Protein AF-A0A944RW98-F1 (afdb_monomer)

Mean predicted aligned error: 13.85 Å

Sequence (161 aa):
MFCLDYVPITAWSLSDSVSRLMIVLVQIDFSTVVALRSNTGTQLSEEPPMNVTVEIDPGICGFQATACVSTEDQQTVEINVASECELVRTLVDLWHKNAPIDGYQELGPEESVILKEARTLLQNKGCCEACVVPVGVSKAVQVATGLALPKHVVLKMTTSG

Solvent-accessible surface area (backbone atoms only — not comparable to full-atom values): 10365 Å² total; per-residue (Å²): 143,79,86,80,89,82,82,81,93,76,87,84,79,92,78,91,88,76,94,79,83,85,85,79,88,73,88,76,55,72,68,57,60,55,59,60,62,76,71,59,82,72,72,78,74,77,59,77,66,35,75,29,77,46,82,41,81,59,55,94,82,66,51,45,34,41,33,42,22,33,18,64,75,44,38,50,46,50,79,47,71,52,51,81,38,65,68,59,50,52,47,50,56,52,52,59,71,58,50,80,38,52,38,64,52,55,73,44,97,57,84,23,68,63,55,49,53,44,47,59,51,26,65,75,69,64,83,51,70,80,55,51,57,53,55,52,51,54,51,31,37,28,35,32,37,68,77,37,80,92,70,93,83,84,90,83,88,84,81,95,126

pLDDT: mean 79.02, std 24.57, range [29.36, 98.62]

Radius of gyration: 26.5 Å; Cα contacts (8 Å, |Δi|>4): 183; chains: 1; bounding box: 76×51×66 Å

Structure (mmCIF, N/CA/C/O backbone):
data_AF-A0A944RW98-F1
#
_entry.id   AF-A0A944RW98-F1
#
loop_
_atom_site.group_PDB
_atom_site.id
_atom_site.type_symbol
_atom_site.label_atom_id
_atom_site.label_alt_id
_atom_site.label_comp_id
_atom_site.label_asym_id
_atom_site.label_entity_id
_atom_site.label_seq_id
_atom_site.pdbx_PDB_ins_code
_atom_site.Cartn_x
_atom_site.Cartn_y
_atom_site.Cartn_z
_atom_site.occupancy
_atom_site.B_iso_or_equiv
_atom_site.auth_seq_id
_atom_site.auth_comp_id
_atom_site.auth_asym_id
_atom_site.auth_atom_id
_atom_site.pdbx_PDB_model_num
ATOM 1 N N . MET A 1 1 ? -28.612 41.515 17.345 1.00 42.78 1 MET A N 1
ATOM 2 C CA . MET A 1 1 ? -29.526 41.927 16.263 1.00 42.78 1 MET A CA 1
ATOM 3 C C . MET A 1 1 ? -29.342 40.947 15.118 1.00 42.78 1 MET A C 1
ATOM 5 O O . MET A 1 1 ? -28.485 41.157 14.277 1.00 42.78 1 MET A O 1
ATOM 9 N N . PHE A 1 2 ? -30.059 39.826 15.175 1.00 32.72 2 PHE A N 1
ATOM 10 C CA . PHE A 1 2 ? -30.137 38.831 14.108 1.00 32.72 2 PHE A CA 1
ATOM 11 C C . PHE A 1 2 ? -31.628 38.638 13.839 1.00 32.72 2 PHE A C 1
ATOM 13 O O . PHE A 1 2 ? -32.351 38.167 14.717 1.00 32.72 2 PHE A O 1
ATOM 20 N N . CYS A 1 3 ? -32.084 39.115 12.682 1.00 29.36 3 CYS A N 1
ATOM 21 C CA . CYS A 1 3 ? -33.422 38.846 12.175 1.00 29.36 3 CYS A CA 1
ATOM 22 C C . CYS A 1 3 ? -33.437 37.429 11.605 1.00 29.36 3 CYS A C 1
ATOM 24 O O . CYS A 1 3 ? -32.635 37.094 10.737 1.00 29.36 3 CYS A O 1
ATOM 26 N N . LEU A 1 4 ? -34.343 36.615 12.137 1.00 34.28 4 LEU A N 1
ATOM 27 C CA . LEU A 1 4 ? -34.818 35.386 11.523 1.00 34.28 4 LEU A CA 1
ATOM 28 C C . LEU A 1 4 ? -35.809 35.789 10.432 1.00 34.28 4 LEU A C 1
ATOM 30 O O . LEU A 1 4 ? -36.865 36.337 10.750 1.00 34.28 4 LEU A O 1
ATOM 34 N N . ASP A 1 5 ? -35.478 35.521 9.172 1.00 38.00 5 ASP A N 1
ATOM 35 C CA . ASP A 1 5 ? -36.435 35.675 8.084 1.00 38.00 5 ASP A CA 1
ATOM 36 C C . ASP A 1 5 ? -37.372 34.465 8.046 1.00 38.00 5 ASP A C 1
ATOM 38 O O . ASP A 1 5 ? -37.007 33.326 7.755 1.00 38.00 5 ASP A O 1
ATOM 42 N N . TYR A 1 6 ? -38.605 34.781 8.416 1.00 37.59 6 TYR A N 1
ATOM 43 C CA . TYR A 1 6 ? -39.825 34.001 8.384 1.00 37.59 6 TYR A CA 1
ATOM 44 C C . TYR A 1 6 ? -40.500 34.245 7.030 1.00 37.59 6 TYR A C 1
ATOM 46 O O . TYR A 1 6 ? -40.819 35.391 6.714 1.00 37.59 6 TYR A O 1
ATOM 54 N N . VAL A 1 7 ? -40.754 33.201 6.235 1.00 41.84 7 VAL A N 1
ATOM 55 C CA . VAL A 1 7 ? -41.624 33.295 5.047 1.00 41.84 7 VAL A CA 1
ATOM 56 C C . VAL A 1 7 ? -42.601 32.108 5.032 1.00 41.84 7 VAL A C 1
ATOM 58 O O . VAL A 1 7 ? -42.189 30.987 5.336 1.00 41.84 7 VAL A O 1
ATOM 61 N N . PRO A 1 8 ? -43.903 32.344 4.766 1.00 42.41 8 PRO A N 1
ATOM 62 C CA . PRO A 1 8 ? -44.985 31.536 5.311 1.00 42.41 8 PRO A CA 1
ATOM 63 C C . PRO A 1 8 ? -45.506 30.442 4.375 1.00 42.41 8 PRO A C 1
ATOM 65 O O . PRO A 1 8 ? -45.429 30.508 3.150 1.00 42.41 8 PRO A O 1
ATOM 68 N N . ILE A 1 9 ? -46.143 29.466 5.017 1.00 41.72 9 ILE A N 1
ATOM 69 C CA . ILE A 1 9 ? -46.973 28.420 4.428 1.00 41.72 9 ILE A CA 1
ATOM 70 C C . ILE A 1 9 ? -48.244 29.065 3.864 1.00 41.72 9 ILE A C 1
ATOM 72 O O . ILE A 1 9 ? -49.048 29.590 4.631 1.00 41.72 9 ILE A O 1
ATOM 76 N N . THR A 1 10 ? -48.494 28.946 2.559 1.00 37.34 10 THR A N 1
ATOM 77 C CA . THR A 1 10 ? -49.876 28.912 2.059 1.00 37.34 10 THR A CA 1
ATOM 78 C C . THR A 1 10 ? -50.030 27.824 1.005 1.00 37.34 10 THR A C 1
ATOM 80 O O . THR A 1 10 ? -49.375 27.859 -0.025 1.00 37.34 10 THR A O 1
ATOM 83 N N . ALA A 1 11 ? -50.903 26.872 1.352 1.00 35.22 11 ALA A N 1
ATOM 84 C CA . ALA A 1 11 ? -51.800 26.079 0.519 1.00 35.22 11 ALA A CA 1
ATOM 85 C C . ALA A 1 11 ? -51.234 25.372 -0.732 1.00 35.22 11 ALA A C 1
ATOM 87 O O . ALA A 1 11 ? -50.659 25.987 -1.615 1.00 35.22 11 ALA A O 1
ATOM 88 N N . TRP A 1 12 ? -51.566 24.089 -0.891 1.00 38.38 12 TRP A N 1
ATOM 89 C CA . TRP A 1 12 ? -52.565 23.669 -1.881 1.00 38.38 12 TRP A CA 1
ATOM 90 C C . TRP A 1 12 ? -52.970 22.202 -1.655 1.00 38.38 12 TRP A C 1
ATOM 92 O O . TRP A 1 12 ? -52.142 21.302 -1.585 1.00 38.38 12 TRP A O 1
ATOM 102 N N . SER A 1 13 ? -54.290 22.032 -1.587 1.00 34.44 13 SER A N 1
ATOM 103 C CA . SER A 1 13 ? -55.089 20.853 -1.931 1.00 34.44 13 SER A CA 1
ATOM 104 C C . SER A 1 13 ? -54.989 19.586 -1.076 1.00 34.44 13 SER A C 1
ATOM 106 O O . SER A 1 13 ? -54.255 18.646 -1.365 1.00 34.44 13 SER A O 1
ATOM 108 N N . LEU A 1 14 ? -55.906 19.528 -0.108 1.00 35.47 14 LEU A N 1
ATOM 109 C CA . LEU A 1 14 ? -56.506 18.302 0.411 1.00 35.47 14 LEU A CA 1
ATOM 110 C C . LEU A 1 14 ? -57.103 17.458 -0.729 1.00 35.47 14 LEU A C 1
ATOM 112 O O . LEU A 1 14 ? -57.904 17.956 -1.518 1.00 35.47 14 LEU A O 1
ATOM 116 N N . SER A 1 15 ? -56.774 16.169 -0.753 1.00 36.97 15 SER A N 1
ATOM 117 C CA . SER A 1 15 ? -57.687 15.128 -1.222 1.00 36.97 15 SER A CA 1
ATOM 118 C C . SER A 1 15 ? -57.811 14.093 -0.110 1.00 36.97 15 SER A C 1
ATOM 120 O O . SER A 1 15 ? -56.817 13.511 0.327 1.00 36.97 15 SER A O 1
ATOM 122 N N . ASP A 1 16 ? -59.037 13.948 0.371 1.00 40.78 16 ASP A N 1
ATOM 123 C CA . ASP A 1 16 ? -59.468 13.140 1.500 1.00 40.78 16 ASP A CA 1
ATOM 124 C C . ASP A 1 16 ? -58.998 11.680 1.460 1.00 40.78 16 ASP A C 1
ATOM 126 O O . ASP A 1 16 ? -59.068 11.038 0.412 1.00 40.78 16 ASP A O 1
ATOM 130 N N . SER A 1 17 ? -58.636 11.154 2.645 1.00 37.66 17 SER A N 1
ATOM 131 C CA . SER A 1 17 ? -58.738 9.739 3.093 1.00 37.66 17 SER A CA 1
ATOM 132 C C . SER A 1 17 ? -57.521 9.183 3.856 1.00 37.66 17 SER A C 1
ATOM 134 O O . SER A 1 17 ? -57.204 8.005 3.725 1.00 37.66 17 SER A O 1
ATOM 136 N N . VAL A 1 18 ? -56.862 9.966 4.724 1.00 38.66 18 VAL A N 1
ATOM 137 C CA . VAL A 1 18 ? -55.930 9.393 5.728 1.00 38.66 18 VAL A CA 1
ATOM 138 C C . VAL A 1 18 ? -56.056 10.077 7.100 1.00 38.66 18 VAL A C 1
ATOM 140 O O . VAL A 1 18 ? -55.088 10.341 7.805 1.00 38.66 18 VAL A O 1
ATOM 143 N N . SER A 1 19 ? -57.287 10.380 7.510 1.00 41.38 19 SER A N 1
ATOM 144 C CA . SER A 1 19 ? -57.616 11.131 8.733 1.00 41.38 19 SER A CA 1
ATOM 145 C C . SER A 1 19 ? -57.565 10.306 10.031 1.00 41.38 19 SER A C 1
ATOM 147 O O . SER A 1 19 ? -58.456 10.442 10.868 1.00 41.38 19 SER A O 1
ATOM 149 N N . ARG A 1 20 ? -56.574 9.424 10.239 1.00 36.31 20 ARG A N 1
ATOM 150 C CA . ARG A 1 20 ? -56.570 8.568 11.450 1.00 36.31 20 ARG A CA 1
ATOM 151 C C . ARG A 1 20 ? -55.234 8.205 12.100 1.00 36.31 20 ARG A C 1
ATOM 153 O O . ARG A 1 20 ? -55.252 7.384 13.010 1.00 36.31 20 ARG A O 1
ATOM 160 N N . LEU A 1 21 ? -54.109 8.818 11.723 1.00 36.12 21 LEU A N 1
ATOM 161 C CA . LEU A 1 21 ? -52.802 8.424 12.283 1.00 36.12 21 LEU A CA 1
ATOM 162 C C . LEU A 1 21 ? -51.903 9.572 12.776 1.00 36.12 21 LEU A C 1
ATOM 164 O O . LEU A 1 21 ? -50.690 9.414 12.834 1.00 36.12 21 LEU A O 1
ATOM 168 N N . MET A 1 22 ? -52.468 10.725 13.146 1.00 35.59 22 MET A N 1
ATOM 169 C CA . MET A 1 22 ? -51.682 11.851 13.680 1.00 35.59 22 MET A CA 1
ATOM 170 C C . MET A 1 22 ? -52.352 12.555 14.863 1.00 35.59 22 MET A C 1
ATOM 172 O O . MET A 1 22 ? -52.377 13.774 14.921 1.00 35.59 22 MET A O 1
ATOM 176 N N . ILE A 1 23 ? -52.892 11.810 15.831 1.00 43.12 23 ILE A N 1
ATOM 177 C CA . ILE A 1 23 ? -53.169 12.356 17.172 1.00 43.12 23 ILE A CA 1
ATOM 178 C C . ILE A 1 23 ? -52.930 11.249 18.204 1.00 43.12 23 ILE A C 1
ATOM 180 O O . ILE A 1 23 ? -53.866 10.658 18.729 1.00 43.12 23 ILE A O 1
ATOM 184 N N . VAL A 1 24 ? -51.663 10.957 18.492 1.00 31.20 24 VAL A N 1
ATOM 185 C CA . VAL A 1 24 ? -51.274 10.461 19.818 1.00 31.20 24 VAL A CA 1
ATOM 186 C C . VAL A 1 24 ? -50.056 11.269 20.249 1.00 31.20 24 VAL A C 1
ATOM 188 O O . VAL A 1 24 ? -48.910 10.917 19.991 1.00 31.20 24 VAL A O 1
ATOM 191 N N . LEU A 1 25 ? -50.340 12.415 20.864 1.00 42.19 25 LEU A N 1
ATOM 192 C CA . LEU A 1 25 ? -49.404 13.100 21.743 1.00 42.19 25 LEU A CA 1
ATOM 193 C C . LEU A 1 25 ? -49.130 12.160 22.923 1.00 42.19 25 LEU A C 1
ATOM 195 O O . LEU A 1 25 ? -50.040 11.881 23.699 1.00 42.19 25 LEU A O 1
ATOM 199 N N . VAL A 1 26 ? -47.895 11.686 23.072 1.00 41.47 26 VAL A N 1
ATOM 200 C CA . VAL A 1 26 ? -47.413 11.167 24.357 1.00 41.47 26 VAL A CA 1
ATOM 201 C C . VAL A 1 26 ? -46.315 12.102 24.828 1.00 41.47 26 VAL A C 1
ATOM 203 O O . VAL A 1 26 ? -45.238 12.172 24.241 1.00 41.47 26 VAL A O 1
ATOM 206 N N . GLN A 1 27 ? -46.629 12.853 25.882 1.00 44.72 27 GLN A N 1
ATOM 207 C CA . GLN A 1 27 ? -45.657 13.510 26.745 1.00 44.72 27 GLN A CA 1
ATOM 208 C C . GLN A 1 27 ? -44.668 12.453 27.241 1.00 44.72 27 GLN A C 1
ATOM 210 O O . GLN A 1 27 ? -45.017 11.627 28.081 1.00 44.72 27 GLN A O 1
ATOM 215 N N . ILE A 1 28 ? -43.447 12.461 26.715 1.00 52.62 28 ILE A N 1
ATOM 216 C CA . ILE A 1 28 ? -42.357 11.687 27.300 1.00 52.62 28 ILE A CA 1
ATOM 217 C C . ILE A 1 28 ? -41.704 12.591 28.344 1.00 52.62 28 ILE A C 1
ATOM 219 O O . ILE A 1 28 ? -41.063 13.586 28.010 1.00 52.62 28 ILE A O 1
ATOM 223 N N . ASP A 1 29 ? -41.932 12.266 29.613 1.00 43.31 29 ASP A N 1
ATOM 224 C CA . ASP A 1 29 ? -41.265 12.881 30.756 1.00 43.31 29 ASP A CA 1
ATOM 225 C C . ASP A 1 29 ? -39.747 12.637 30.650 1.00 43.31 29 ASP A C 1
ATOM 227 O O . ASP A 1 29 ? -39.297 11.524 30.353 1.00 43.31 29 ASP A O 1
ATOM 231 N N . PHE A 1 30 ? -38.940 13.676 30.878 1.00 49.56 30 PHE A N 1
ATOM 232 C CA . PHE A 1 30 ? -37.476 13.612 30.790 1.00 49.56 30 PHE A CA 1
ATOM 233 C C . PHE A 1 30 ? -36.893 12.565 31.759 1.00 49.56 30 PHE A C 1
ATOM 235 O O . PHE A 1 30 ? -35.857 11.955 31.489 1.00 49.56 30 PHE A O 1
ATOM 242 N N . SER A 1 31 ? -37.610 12.274 32.847 1.00 53.16 31 SER A N 1
ATOM 243 C CA . SER A 1 31 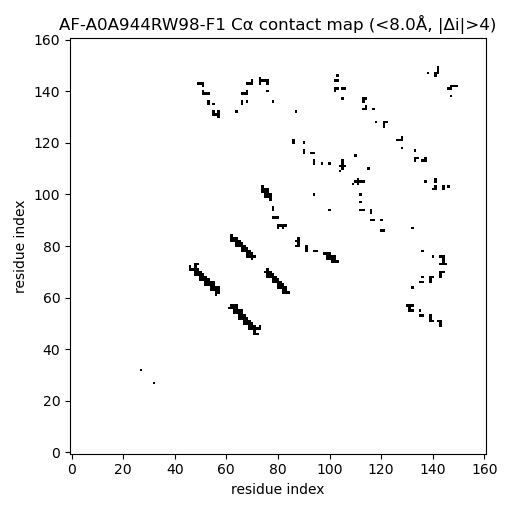? -37.262 11.243 33.827 1.00 53.16 31 SER A CA 1
ATOM 244 C C . SER A 1 31 ? -37.342 9.826 33.238 1.00 53.16 31 SER A C 1
ATOM 246 O O . SER A 1 31 ? -36.538 8.959 33.581 1.00 53.16 31 SER A O 1
ATOM 248 N N . THR A 1 32 ? -38.262 9.583 32.297 1.00 46.91 32 THR A N 1
ATOM 249 C CA . THR A 1 32 ? -38.419 8.283 31.623 1.00 46.91 32 THR A CA 1
ATOM 250 C C . THR A 1 32 ? -37.336 8.054 30.566 1.00 46.91 32 THR A C 1
ATOM 252 O O . THR A 1 32 ? -36.871 6.927 30.405 1.00 46.91 32 THR A O 1
ATOM 255 N N . VAL A 1 33 ? -36.855 9.113 29.901 1.00 51.44 33 VAL A N 1
ATOM 256 C CA . VAL A 1 33 ? -35.714 9.025 28.964 1.00 51.44 33 VAL A CA 1
ATOM 257 C C . VAL A 1 33 ? -34.422 8.648 29.698 1.00 51.44 33 VAL A C 1
ATOM 259 O O . VAL A 1 33 ? -33.636 7.846 29.196 1.00 51.44 33 VAL A O 1
ATOM 262 N N . VAL A 1 34 ? -34.214 9.174 30.910 1.00 48.69 34 VAL A N 1
ATOM 263 C CA . VAL A 1 34 ? -33.058 8.813 31.748 1.00 48.69 34 VAL A CA 1
ATOM 264 C C . VAL A 1 34 ? -33.184 7.382 32.289 1.00 48.69 34 VAL A C 1
ATOM 266 O O . VAL A 1 34 ? -32.194 6.655 32.294 1.00 48.69 34 VAL A O 1
ATOM 269 N N . ALA A 1 35 ? -34.390 6.935 32.656 1.00 42.00 35 ALA A N 1
ATOM 270 C CA . ALA A 1 35 ? -34.624 5.573 33.148 1.00 42.00 35 ALA A CA 1
ATOM 271 C C . AL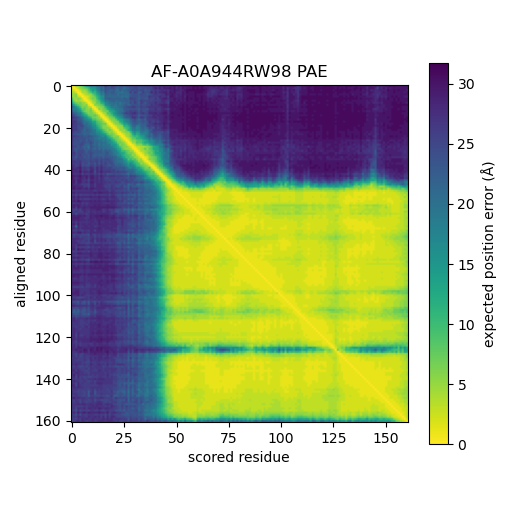A A 1 35 ? -34.478 4.477 32.071 1.00 42.00 35 ALA A C 1
ATOM 273 O O . ALA A 1 35 ? -34.135 3.342 32.393 1.00 42.00 35 ALA A O 1
ATOM 274 N N . LEU A 1 36 ? -34.692 4.797 30.789 1.00 43.59 36 LEU A N 1
ATOM 275 C CA . LEU A 1 36 ? -34.435 3.858 29.688 1.00 43.59 36 LEU A CA 1
ATOM 276 C C . LEU A 1 36 ? -32.949 3.768 29.303 1.00 43.59 36 LEU A C 1
ATOM 278 O O . LEU A 1 36 ? -32.547 2.781 28.695 1.00 43.59 36 LEU A O 1
ATOM 282 N N . ARG A 1 37 ? -32.115 4.745 29.686 1.00 42.34 37 ARG A N 1
ATOM 283 C CA . ARG A 1 37 ? -30.656 4.689 29.476 1.00 42.34 37 ARG A CA 1
ATOM 284 C C . ARG A 1 37 ? -29.914 3.852 30.516 1.00 42.34 37 ARG A C 1
ATOM 286 O O . ARG A 1 37 ? -28.789 3.444 30.255 1.00 42.34 37 ARG A O 1
ATOM 293 N N . SER A 1 38 ? -30.510 3.587 31.674 1.00 41.69 38 SER A N 1
ATOM 294 C CA . SER A 1 38 ? -29.850 2.854 32.761 1.00 41.69 38 SER A CA 1
ATOM 295 C C . SER A 1 38 ? -30.058 1.337 32.723 1.00 41.69 38 SER A C 1
ATOM 297 O O . SER A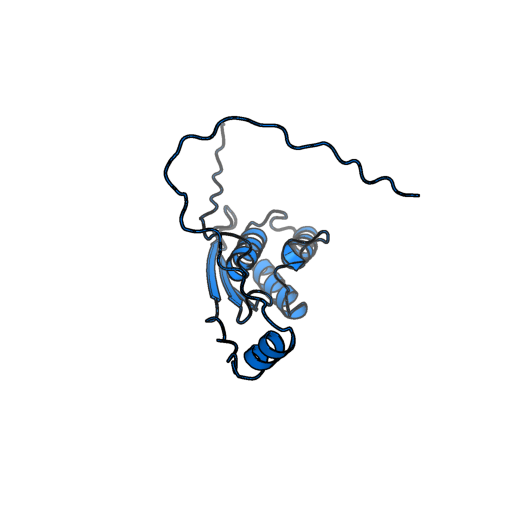 1 38 ? -29.498 0.651 33.573 1.00 41.69 38 SER A O 1
ATOM 299 N N . ASN A 1 39 ? -30.816 0.797 31.756 1.00 44.91 39 ASN A N 1
ATOM 300 C CA . ASN A 1 39 ? -31.097 -0.645 31.683 1.00 44.91 39 ASN A CA 1
ATOM 301 C C . ASN A 1 39 ? -30.842 -1.304 30.317 1.00 44.91 39 ASN A C 1
ATOM 303 O O . ASN A 1 39 ? -31.137 -2.482 30.134 1.00 44.91 39 ASN A O 1
ATOM 307 N N . THR A 1 40 ? -30.248 -0.587 29.365 1.00 42.72 40 THR A N 1
ATOM 308 C CA . THR A 1 40 ? -29.548 -1.233 28.256 1.00 42.72 40 THR A CA 1
ATOM 309 C C . THR A 1 40 ? -28.078 -1.250 28.621 1.00 42.72 40 THR A C 1
ATOM 311 O O . THR A 1 40 ? -27.347 -0.295 28.366 1.00 42.72 40 THR A O 1
ATOM 314 N N . GLY A 1 41 ? -27.646 -2.341 29.252 1.00 42.31 41 GLY A N 1
ATOM 315 C CA . GLY A 1 41 ? -26.263 -2.772 29.130 1.00 42.31 41 GLY A CA 1
ATOM 316 C C . GLY A 1 41 ? -26.011 -3.027 27.652 1.00 42.31 41 GLY A C 1
ATOM 317 O O . GLY A 1 41 ? -26.197 -4.141 27.172 1.00 42.31 41 GLY A O 1
ATOM 318 N N . THR A 1 42 ? -25.685 -1.972 26.910 1.00 40.91 42 THR A N 1
ATOM 319 C CA . THR A 1 42 ? -25.179 -2.079 25.554 1.00 40.91 42 THR A CA 1
ATOM 320 C C . THR A 1 42 ? -23.812 -2.712 25.722 1.00 40.91 42 THR A C 1
ATOM 322 O O . THR A 1 42 ? -22.823 -2.035 25.999 1.00 40.91 42 THR A O 1
ATOM 325 N N . GLN A 1 43 ? -23.763 -4.040 25.644 1.00 39.56 43 GLN A N 1
ATOM 326 C CA . GLN A 1 43 ? -22.554 -4.680 25.169 1.00 39.56 43 GLN A CA 1
ATOM 327 C C . GLN A 1 43 ? -22.271 -3.997 23.833 1.00 39.56 43 GLN A C 1
ATOM 329 O O . GLN A 1 43 ? -23.082 -4.095 22.912 1.00 39.56 43 GLN A O 1
ATOM 334 N N . LEU A 1 44 ? -21.205 -3.196 23.781 1.00 46.91 44 LEU A N 1
ATOM 335 C CA . LEU A 1 44 ? -20.591 -2.829 22.516 1.00 46.91 44 LEU A CA 1
ATOM 336 C C . LEU A 1 44 ? -20.299 -4.167 21.843 1.00 46.91 44 LEU A C 1
ATOM 338 O O . LEU A 1 44 ? -19.430 -4.907 22.294 1.00 46.91 44 LEU A O 1
ATOM 342 N N . SER A 1 45 ? -21.126 -4.544 20.872 1.00 45.22 45 SER A N 1
ATOM 343 C CA . SER A 1 45 ? -20.827 -5.667 20.005 1.00 45.22 45 SER A CA 1
ATOM 344 C C . SER A 1 45 ? -19.570 -5.265 19.255 1.00 45.22 45 SER A C 1
ATOM 346 O O . SER A 1 45 ? -19.634 -4.363 18.423 1.00 45.22 45 SER A O 1
ATOM 348 N N . GLU A 1 46 ? -18.436 -5.855 19.621 1.00 61.41 46 GLU A N 1
ATOM 349 C CA . GLU A 1 46 ? -17.203 -5.749 18.849 1.00 61.41 46 GLU A CA 1
ATOM 350 C C . GLU A 1 46 ? -17.556 -6.146 17.407 1.00 61.41 46 GLU A C 1
ATOM 352 O O . GLU A 1 46 ? -18.001 -7.269 17.150 1.00 61.41 46 GLU A O 1
ATOM 357 N N . GLU A 1 47 ? -17.499 -5.178 16.489 1.00 63.19 47 GLU A N 1
ATOM 358 C CA . GLU A 1 47 ? -17.677 -5.442 15.064 1.00 63.19 47 GLU A CA 1
ATOM 359 C C . GLU A 1 47 ? -16.568 -6.423 14.643 1.00 63.19 47 GLU A C 1
ATOM 361 O O . GLU A 1 47 ? -15.429 -6.290 15.095 1.00 63.19 47 GLU A O 1
ATOM 366 N N . PRO A 1 48 ? -16.872 -7.450 13.833 1.00 71.75 48 PRO A N 1
ATOM 367 C CA . PRO A 1 48 ? -15.872 -8.437 13.454 1.00 71.75 48 PRO A CA 1
ATOM 368 C C . PRO A 1 48 ? -14.705 -7.765 12.710 1.00 71.75 48 PRO A C 1
ATOM 370 O O . PRO A 1 48 ? -14.943 -6.859 11.905 1.00 71.75 48 PRO A O 1
ATOM 373 N N . PRO A 1 49 ? -13.456 -8.222 12.923 1.00 80.25 49 PRO A N 1
ATOM 374 C CA . PRO A 1 49 ? -12.289 -7.610 12.304 1.00 80.25 49 PRO A CA 1
ATOM 375 C C . PRO A 1 49 ? -12.388 -7.687 10.778 1.00 80.25 49 PRO A C 1
ATOM 377 O O . PRO A 1 49 ? -12.633 -8.750 10.197 1.00 80.25 49 PRO A O 1
ATOM 380 N N . MET A 1 50 ? -12.189 -6.546 10.125 1.00 92.75 50 MET A N 1
ATOM 381 C CA . MET A 1 50 ? -12.201 -6.419 8.671 1.00 92.75 50 MET A CA 1
ATOM 382 C C . MET A 1 50 ? -10.807 -6.724 8.128 1.00 92.75 50 MET A C 1
ATOM 384 O O . MET A 1 50 ? -9.811 -6.239 8.660 1.00 92.75 50 MET A O 1
ATOM 388 N N . ASN A 1 51 ? -10.726 -7.512 7.054 1.00 96.19 51 ASN A N 1
ATOM 389 C CA . ASN A 1 51 ? -9.475 -7.822 6.361 1.00 96.19 51 ASN A CA 1
ATOM 390 C C . ASN A 1 51 ? -9.659 -7.649 4.850 1.00 96.19 51 ASN A C 1
ATOM 392 O O . ASN A 1 51 ? -10.576 -8.218 4.254 1.00 96.19 51 ASN A O 1
ATOM 396 N N . VAL A 1 52 ? -8.783 -6.855 4.239 1.00 98.00 52 VAL A N 1
ATOM 397 C CA . VAL A 1 52 ? -8.779 -6.537 2.815 1.00 98.00 52 VAL A CA 1
ATOM 398 C C . VAL A 1 52 ? -7.467 -7.001 2.208 1.00 98.00 52 VAL A C 1
ATOM 400 O O . VAL A 1 52 ? -6.397 -6.492 2.540 1.00 98.00 52 VAL A O 1
ATOM 403 N N . THR A 1 53 ? -7.557 -7.929 1.260 1.00 98.25 53 THR A N 1
ATOM 404 C CA . THR A 1 53 ? -6.418 -8.351 0.443 1.00 98.25 53 THR A CA 1
ATOM 405 C C . THR A 1 53 ? -6.463 -7.662 -0.916 1.00 98.25 53 THR A C 1
ATOM 407 O O . THR A 1 53 ? -7.504 -7.629 -1.574 1.00 98.25 53 THR A O 1
ATOM 410 N N . VAL A 1 54 ? -5.324 -7.129 -1.354 1.00 98.25 54 VAL A N 1
ATOM 411 C CA . VAL A 1 54 ? -5.140 -6.559 -2.689 1.00 98.25 54 VAL A CA 1
ATOM 412 C C . VAL A 1 54 ? -3.919 -7.175 -3.362 1.00 98.25 54 VAL A C 1
ATOM 414 O O . VAL A 1 54 ? -2.813 -7.172 -2.823 1.00 98.25 54 VAL A O 1
ATOM 417 N N . GLU A 1 55 ? -4.135 -7.691 -4.567 1.00 98.31 55 GLU A N 1
ATOM 418 C CA . GLU A 1 55 ? -3.086 -8.154 -5.471 1.00 98.31 55 GLU A CA 1
ATOM 419 C C . GLU A 1 55 ? -2.737 -7.022 -6.439 1.00 98.31 55 GLU A C 1
ATOM 421 O O . GLU A 1 55 ? -3.622 -6.403 -7.038 1.00 98.31 55 GLU A O 1
ATOM 426 N N . ILE A 1 56 ? -1.447 -6.720 -6.567 1.00 98.00 56 ILE A N 1
ATOM 427 C CA . ILE A 1 56 ? -0.958 -5.556 -7.301 1.00 98.00 56 ILE A CA 1
ATOM 428 C C . ILE A 1 56 ? 0.063 -6.010 -8.339 1.00 98.00 56 ILE A C 1
ATOM 430 O O . ILE A 1 56 ? 1.146 -6.496 -8.004 1.00 98.00 56 ILE A O 1
ATOM 434 N N . ASP A 1 57 ? -0.282 -5.790 -9.606 1.00 96.38 57 ASP A N 1
ATOM 435 C CA . ASP A 1 57 ? 0.641 -5.892 -10.732 1.00 96.38 57 ASP A CA 1
ATOM 436 C C . ASP A 1 57 ? 1.329 -4.528 -10.941 1.00 96.38 57 ASP A C 1
ATOM 438 O O . ASP A 1 57 ? 0.664 -3.561 -11.335 1.00 96.38 57 ASP A O 1
ATOM 442 N N . PRO A 1 58 ? 2.639 -4.399 -10.644 1.00 92.31 58 PRO A N 1
ATOM 443 C CA . PRO A 1 58 ? 3.343 -3.123 -10.712 1.00 92.31 58 PRO A CA 1
ATOM 444 C C . PRO A 1 58 ? 3.722 -2.709 -12.142 1.00 92.31 58 PRO A C 1
ATOM 446 O O . PRO A 1 58 ? 4.301 -1.637 -12.335 1.00 92.31 58 PRO A O 1
ATOM 449 N N . GLY A 1 59 ? 3.441 -3.546 -13.144 1.00 91.69 59 GLY A N 1
ATOM 450 C CA . GLY A 1 59 ? 3.844 -3.327 -14.525 1.00 91.69 59 GLY A CA 1
ATOM 451 C C . GLY A 1 59 ? 5.259 -3.831 -14.806 1.00 91.69 59 GLY A C 1
ATOM 452 O O . GLY A 1 59 ? 5.658 -4.907 -14.369 1.00 91.69 59 GLY A O 1
ATOM 453 N N . ILE A 1 60 ? 6.035 -3.061 -15.574 1.00 92.25 60 ILE A N 1
ATOM 454 C CA . ILE A 1 60 ? 7.237 -3.569 -16.259 1.00 92.25 60 ILE A CA 1
ATOM 455 C C . ILE A 1 60 ? 8.357 -4.077 -15.334 1.00 92.25 60 ILE A C 1
ATOM 457 O O . ILE A 1 60 ? 9.179 -4.874 -15.776 1.00 92.25 60 ILE A O 1
ATOM 461 N N . CYS A 1 61 ? 8.409 -3.648 -14.065 1.00 93.31 61 CYS A N 1
ATOM 462 C CA . CYS A 1 61 ? 9.410 -4.162 -13.125 1.00 93.31 61 CYS A CA 1
ATOM 463 C C . CYS A 1 61 ? 9.138 -5.614 -12.694 1.00 93.31 61 CYS A C 1
ATOM 465 O O . CYS A 1 61 ? 10.057 -6.277 -12.226 1.00 93.31 61 CYS A O 1
ATOM 467 N N . GLY A 1 62 ? 7.901 -6.106 -12.841 1.00 94.12 62 GLY A N 1
ATOM 468 C CA . GLY A 1 62 ? 7.523 -7.501 -12.599 1.00 94.12 62 GLY A CA 1
ATOM 469 C C . GLY A 1 62 ? 7.464 -7.947 -11.133 1.00 94.12 62 GLY A C 1
ATOM 470 O O . GLY A 1 62 ? 7.042 -9.068 -10.867 1.00 94.12 62 GLY A O 1
ATOM 471 N N . PHE A 1 63 ? 7.842 -7.101 -10.171 1.00 96.31 63 PHE A N 1
ATOM 472 C CA . PHE A 1 63 ? 7.836 -7.448 -8.745 1.00 96.31 63 PHE A CA 1
ATOM 473 C C . PHE A 1 63 ? 6.432 -7.382 -8.135 1.00 96.31 63 PHE A C 1
ATOM 475 O O . PHE A 1 63 ? 6.094 -6.418 -7.444 1.00 96.31 63 PHE A O 1
ATOM 482 N N . GLN A 1 64 ? 5.612 -8.402 -8.393 1.00 97.06 64 GLN A N 1
ATOM 483 C CA . GLN A 1 64 ? 4.255 -8.506 -7.852 1.00 97.06 64 GLN A CA 1
ATOM 484 C C . GLN A 1 64 ? 4.218 -8.235 -6.341 1.00 97.06 64 GLN A C 1
ATOM 486 O O . GLN A 1 64 ? 5.156 -8.557 -5.600 1.00 97.06 64 GLN A O 1
ATOM 491 N N . ALA A 1 65 ? 3.129 -7.616 -5.891 1.00 98.12 65 ALA A N 1
ATOM 492 C CA . ALA A 1 65 ? 2.897 -7.363 -4.479 1.00 98.12 65 ALA A CA 1
ATOM 493 C C . ALA A 1 65 ? 1.508 -7.849 -4.066 1.00 98.12 65 ALA A C 1
ATOM 495 O O . ALA A 1 65 ? 0.531 -7.650 -4.784 1.00 98.12 65 ALA A O 1
ATOM 496 N N . THR A 1 66 ? 1.421 -8.466 -2.893 1.00 98.62 66 THR A N 1
ATOM 497 C CA . THR A 1 66 ? 0.151 -8.780 -2.229 1.00 98.62 66 THR A CA 1
ATOM 498 C C . THR A 1 66 ? 0.132 -8.059 -0.897 1.00 98.62 66 THR A C 1
ATOM 500 O O . THR A 1 66 ? 1.021 -8.281 -0.076 1.00 98.62 66 THR A O 1
ATOM 503 N N . ALA A 1 67 ? -0.849 -7.187 -0.686 1.00 98.31 67 ALA A N 1
ATOM 504 C CA . ALA A 1 67 ? -1.029 -6.487 0.577 1.00 98.31 67 ALA A CA 1
ATOM 505 C C . ALA A 1 67 ? -2.282 -6.985 1.299 1.00 98.31 67 ALA A C 1
ATOM 507 O O . ALA A 1 67 ? -3.329 -7.156 0.678 1.00 98.31 67 ALA A O 1
ATOM 508 N N . CYS A 1 68 ? -2.169 -7.177 2.608 1.00 98.12 68 CYS A N 1
ATOM 509 C CA . CYS A 1 68 ? -3.269 -7.436 3.523 1.00 98.12 68 CYS A CA 1
ATOM 510 C C . CYS A 1 68 ? -3.368 -6.259 4.489 1.00 98.12 68 CYS A C 1
ATOM 512 O O . CYS A 1 68 ? -2.387 -5.918 5.152 1.00 98.12 68 CYS A O 1
ATOM 514 N N . VAL A 1 69 ? -4.545 -5.647 4.552 1.00 98.19 69 VAL A N 1
ATOM 515 C CA . VAL A 1 69 ? -4.853 -4.564 5.482 1.00 98.19 69 VAL A CA 1
ATOM 516 C C . VAL A 1 69 ? -5.980 -5.020 6.389 1.00 98.19 69 VAL A C 1
ATOM 518 O O . VAL A 1 69 ? -7.049 -5.386 5.899 1.00 98.19 69 VAL A O 1
ATOM 521 N N . SER A 1 70 ? -5.746 -4.995 7.695 1.00 97.06 70 SER A N 1
ATOM 522 C CA . SER A 1 70 ? -6.731 -5.397 8.696 1.00 97.06 70 SER A CA 1
ATOM 523 C C . SER A 1 70 ? -7.014 -4.292 9.699 1.00 97.06 70 SER A C 1
ATOM 525 O O . SER A 1 70 ? -6.159 -3.453 9.971 1.00 97.06 70 SER A O 1
ATOM 527 N N . THR A 1 71 ? -8.222 -4.294 10.249 1.00 96.94 71 THR A N 1
ATOM 528 C CA . THR A 1 71 ? -8.642 -3.371 11.305 1.00 96.94 71 THR A CA 1
ATOM 529 C C . THR A 1 71 ? -9.653 -4.048 12.221 1.00 96.94 71 THR A C 1
ATOM 531 O O . THR A 1 71 ? -10.521 -4.792 11.758 1.00 96.94 71 THR A O 1
ATOM 534 N N . GLU A 1 72 ? -9.520 -3.806 13.522 1.00 95.69 72 GLU A N 1
ATOM 535 C CA . GLU A 1 72 ? -10.449 -4.292 14.550 1.00 95.69 72 GLU A CA 1
ATOM 536 C C . GLU A 1 72 ? -11.554 -3.268 14.852 1.00 95.69 72 GLU A C 1
ATOM 538 O O . GLU A 1 72 ? -12.636 -3.637 15.294 1.00 95.69 72 GLU A O 1
ATOM 543 N N . ASP A 1 73 ? -11.298 -1.984 14.590 1.00 94.88 73 ASP A N 1
ATOM 544 C CA . ASP A 1 73 ? -12.141 -0.847 14.983 1.00 94.88 73 ASP A CA 1
ATOM 545 C C . ASP A 1 73 ? -12.649 -0.015 13.787 1.00 94.88 73 ASP A C 1
ATOM 547 O O . ASP A 1 73 ? -13.300 1.010 13.980 1.00 94.88 73 ASP A O 1
ATOM 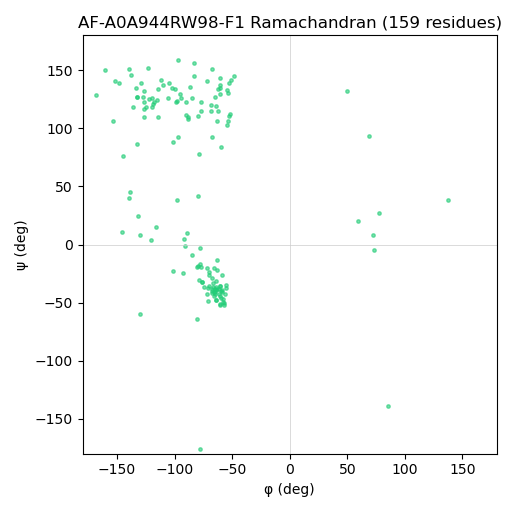551 N N . GLN A 1 74 ? -12.351 -0.438 12.552 1.00 93.88 74 GLN A N 1
ATOM 552 C CA . GLN A 1 74 ? -12.616 0.302 11.307 1.00 93.88 74 GLN A CA 1
ATOM 553 C C . GLN A 1 74 ? -11.938 1.685 11.245 1.00 93.88 74 GLN A C 1
ATOM 555 O O . GLN A 1 74 ? -12.336 2.538 10.450 1.00 93.88 74 GLN A O 1
ATOM 560 N N . GLN A 1 75 ? -10.897 1.919 12.046 1.00 95.38 75 GLN A N 1
ATOM 561 C CA . GLN A 1 75 ? -10.142 3.172 12.080 1.00 95.38 75 GLN A CA 1
ATOM 562 C C . GLN A 1 75 ? -8.642 2.915 11.989 1.00 95.38 75 GLN A C 1
ATOM 564 O O . GLN A 1 75 ? -7.978 3.384 11.063 1.00 95.38 75 GLN A O 1
ATOM 569 N N . THR A 1 76 ? -8.115 2.173 12.951 1.00 96.81 76 THR A N 1
ATOM 570 C CA . THR A 1 76 ? -6.703 1.851 13.066 1.00 96.81 76 THR A CA 1
ATOM 571 C C . THR A 1 76 ? -6.398 0.634 12.212 1.00 96.81 76 THR A C 1
ATOM 573 O O . THR A 1 76 ? -7.038 -0.410 12.356 1.00 96.81 76 THR A O 1
ATOM 576 N N . VAL A 1 77 ? -5.418 0.756 11.318 1.00 97.19 77 VAL A N 1
ATOM 577 C CA . VAL A 1 77 ? -5.073 -0.315 10.378 1.00 97.19 77 VAL A CA 1
ATOM 578 C C . VAL A 1 77 ? -3.707 -0.926 10.663 1.00 97.19 77 VAL A C 1
ATOM 580 O O . VAL A 1 77 ? -2.732 -0.231 10.953 1.00 97.19 77 VAL A O 1
ATOM 583 N N . GLU A 1 78 ? -3.633 -2.241 10.501 1.00 96.81 78 GLU A N 1
ATOM 584 C CA . GLU A 1 78 ? -2.391 -2.990 10.368 1.00 96.81 78 GLU A CA 1
ATOM 585 C C . GLU A 1 78 ? -2.177 -3.335 8.890 1.00 96.81 78 GLU A C 1
ATOM 587 O O . GLU A 1 78 ? -3.103 -3.759 8.197 1.00 96.81 78 GLU A O 1
ATOM 592 N N . ILE A 1 79 ? -0.957 -3.131 8.392 1.00 98.12 79 ILE A N 1
ATOM 593 C CA . ILE A 1 79 ? -0.616 -3.297 6.977 1.00 98.12 79 ILE A CA 1
ATOM 594 C C . ILE A 1 79 ? 0.503 -4.323 6.860 1.00 98.12 79 ILE A C 1
ATOM 596 O O . ILE A 1 79 ? 1.572 -4.147 7.433 1.00 98.12 79 ILE A O 1
ATOM 600 N N . ASN A 1 80 ? 0.295 -5.358 6.055 1.00 97.62 80 ASN A N 1
ATOM 601 C CA . ASN A 1 80 ? 1.310 -6.348 5.717 1.00 97.62 80 ASN A CA 1
ATOM 602 C C . ASN A 1 80 ? 1.419 -6.457 4.195 1.00 97.62 80 ASN A C 1
ATOM 604 O O . ASN A 1 80 ? 0.400 -6.576 3.521 1.00 97.62 80 ASN A O 1
ATOM 608 N N . VAL A 1 81 ? 2.632 -6.422 3.634 1.00 98.25 81 VAL A N 1
ATOM 609 C CA . VAL A 1 81 ? 2.837 -6.547 2.179 1.00 98.25 81 VAL A CA 1
ATOM 610 C C . VAL A 1 81 ? 3.936 -7.554 1.871 1.00 98.25 81 VAL A C 1
ATOM 612 O O . VAL A 1 81 ? 5.058 -7.437 2.357 1.00 98.25 81 VAL A O 1
ATOM 615 N N . ALA A 1 82 ? 3.622 -8.520 1.013 1.00 98.25 82 ALA A N 1
ATOM 616 C CA . ALA A 1 82 ? 4.577 -9.454 0.438 1.00 98.25 82 ALA A CA 1
ATOM 617 C C . ALA A 1 82 ? 4.979 -8.981 -0.965 1.00 98.25 82 ALA A C 1
ATOM 619 O O . ALA A 1 82 ? 4.120 -8.812 -1.828 1.00 98.25 82 ALA A O 1
ATOM 620 N N . SER A 1 83 ? 6.276 -8.766 -1.195 1.00 97.62 83 SER A N 1
ATOM 621 C CA . SER A 1 83 ? 6.853 -8.471 -2.513 1.00 97.62 83 SER A CA 1
ATOM 622 C C . SER A 1 83 ? 8.354 -8.764 -2.514 1.00 97.62 83 SER A C 1
ATOM 624 O O . SER A 1 83 ? 9.030 -8.611 -1.495 1.00 97.62 83 SER A O 1
ATOM 626 N N . GLU A 1 84 ? 8.897 -9.133 -3.672 1.00 96.81 84 GLU A N 1
ATOM 627 C CA . GLU A 1 84 ? 10.344 -9.286 -3.861 1.00 96.81 84 GLU A CA 1
ATOM 628 C C . GLU A 1 84 ? 11.064 -7.932 -4.030 1.00 96.81 84 GLU A C 1
ATOM 630 O O . GLU A 1 84 ? 12.278 -7.839 -3.817 1.00 96.81 84 GLU A O 1
ATOM 635 N N . CYS A 1 85 ? 10.328 -6.852 -4.332 1.00 96.19 85 CYS A N 1
ATOM 636 C CA . CYS A 1 85 ? 10.897 -5.513 -4.466 1.00 96.19 85 CYS A CA 1
ATOM 637 C C . CYS A 1 85 ? 11.471 -5.023 -3.126 1.00 96.19 85 CYS A C 1
ATOM 639 O O . CYS A 1 85 ? 10.752 -4.865 -2.138 1.00 96.19 85 CYS A O 1
ATOM 641 N N . GLU A 1 86 ? 12.775 -4.740 -3.092 1.00 95.25 86 GLU A N 1
ATOM 642 C CA . GLU A 1 86 ? 13.460 -4.233 -1.895 1.00 95.25 86 GLU A CA 1
ATOM 643 C C . GLU A 1 86 ? 12.863 -2.909 -1.401 1.00 95.25 86 GLU A C 1
ATOM 645 O O . GLU A 1 86 ? 12.638 -2.747 -0.206 1.00 95.25 86 GLU A O 1
ATOM 650 N N . LEU A 1 87 ? 12.515 -1.998 -2.317 1.00 95.62 87 LEU A N 1
ATOM 651 C CA . LEU A 1 87 ? 11.922 -0.709 -1.950 1.00 95.62 87 LEU A CA 1
ATOM 652 C C . LEU A 1 87 ? 10.526 -0.862 -1.344 1.00 95.62 87 LEU A C 1
ATOM 654 O O . LEU A 1 87 ? 10.198 -0.135 -0.415 1.00 95.62 87 LEU A O 1
ATOM 658 N N . VAL A 1 88 ? 9.720 -1.814 -1.826 1.00 96.56 88 VAL A N 1
ATOM 659 C CA . VAL A 1 88 ? 8.412 -2.110 -1.219 1.00 96.56 88 VAL A CA 1
ATOM 660 C C . VAL A 1 88 ? 8.597 -2.648 0.195 1.00 96.56 88 VAL A C 1
ATOM 662 O O . VAL A 1 88 ? 7.902 -2.198 1.097 1.00 96.56 88 VAL A O 1
ATOM 665 N N . ARG A 1 89 ? 9.569 -3.540 0.422 1.00 97.00 89 ARG A N 1
ATOM 666 C CA . ARG A 1 89 ? 9.883 -4.031 1.775 1.00 97.00 89 ARG A CA 1
ATOM 667 C C . ARG A 1 89 ? 10.313 -2.894 2.704 1.00 97.00 89 ARG A C 1
ATOM 669 O O . ARG A 1 89 ? 9.780 -2.776 3.798 1.00 97.00 89 ARG A O 1
ATOM 676 N N . THR A 1 90 ? 11.172 -1.990 2.230 1.00 96.69 90 THR A N 1
ATOM 677 C CA . THR A 1 90 ? 11.537 -0.785 2.992 1.00 96.69 90 THR A CA 1
ATOM 678 C C . THR A 1 90 ? 10.331 0.116 3.282 1.00 96.69 90 THR A C 1
ATOM 680 O O . THR A 1 90 ? 10.266 0.707 4.354 1.00 96.69 90 THR A O 1
ATOM 683 N N . LEU A 1 91 ? 9.359 0.228 2.367 1.00 96.62 91 LEU A N 1
ATOM 684 C CA . LEU A 1 91 ? 8.126 0.977 2.637 1.00 96.62 91 LEU A CA 1
ATOM 685 C C . LEU A 1 91 ? 7.293 0.348 3.744 1.00 96.62 91 LEU A C 1
ATOM 687 O O . LEU A 1 91 ? 6.798 1.079 4.593 1.00 96.62 91 LEU A O 1
ATOM 691 N N . VAL A 1 92 ? 7.178 -0.980 3.766 1.00 97.25 92 VAL A N 1
ATOM 692 C CA . VAL A 1 92 ? 6.489 -1.692 4.850 1.00 97.25 92 VAL A CA 1
ATOM 693 C C . VAL A 1 92 ? 7.137 -1.366 6.192 1.00 97.25 92 VAL A C 1
ATOM 695 O O . VAL A 1 92 ? 6.431 -0.965 7.113 1.00 97.25 92 VAL A O 1
ATOM 698 N N . ASP A 1 93 ? 8.469 -1.421 6.274 1.00 97.94 93 ASP A N 1
ATOM 699 C CA . ASP A 1 93 ? 9.199 -1.071 7.498 1.00 97.94 93 ASP A CA 1
ATOM 700 C C . ASP A 1 93 ? 8.934 0.386 7.931 1.00 97.94 93 ASP A C 1
ATOM 702 O O . ASP A 1 93 ? 8.770 0.678 9.118 1.00 97.94 93 ASP A O 1
ATOM 706 N N . LEU A 1 94 ? 8.867 1.320 6.973 1.00 97.12 94 LEU A N 1
ATOM 707 C CA . LEU A 1 94 ? 8.549 2.728 7.240 1.00 97.12 94 LEU A CA 1
ATOM 708 C C . LEU A 1 94 ? 7.104 2.916 7.716 1.00 97.12 94 LEU A C 1
ATOM 710 O O . LEU A 1 94 ? 6.866 3.701 8.634 1.00 97.12 94 LEU A O 1
ATOM 714 N N . TRP A 1 95 ? 6.139 2.203 7.138 1.00 97.62 95 TRP A N 1
ATOM 715 C CA . TRP A 1 95 ? 4.744 2.250 7.581 1.00 97.62 95 TRP A CA 1
ATOM 716 C C . TRP A 1 95 ? 4.580 1.638 8.973 1.00 97.62 95 TRP A C 1
ATOM 718 O O . TRP A 1 95 ? 3.920 2.236 9.816 1.00 97.62 95 TRP A O 1
ATOM 728 N N . HIS A 1 96 ? 5.251 0.519 9.260 1.00 97.31 96 HIS A N 1
ATOM 729 C CA . HIS A 1 96 ? 5.279 -0.087 10.597 1.00 97.31 96 HIS A CA 1
ATOM 730 C C . HIS A 1 96 ? 5.897 0.839 11.639 1.00 97.31 96 HIS A C 1
ATOM 732 O O . HIS A 1 96 ? 5.392 0.936 12.754 1.00 97.31 96 HIS A O 1
ATOM 738 N N . LYS A 1 97 ? 6.950 1.579 11.283 1.00 97.50 97 LYS A N 1
ATOM 739 C CA . LYS A 1 97 ? 7.551 2.580 12.173 1.00 97.50 97 LYS A CA 1
ATOM 740 C C . LYS A 1 97 ? 6.598 3.737 12.497 1.00 97.50 97 LYS A C 1
ATOM 742 O O . LYS A 1 97 ? 6.702 4.316 13.575 1.00 97.50 97 LYS A O 1
ATOM 747 N N . ASN A 1 98 ? 5.712 4.082 11.566 1.00 94.81 98 ASN A N 1
ATOM 748 C CA . ASN A 1 98 ? 4.706 5.128 11.738 1.00 94.81 98 ASN A CA 1
ATOM 749 C C . ASN A 1 98 ? 3.368 4.591 12.282 1.00 94.81 98 ASN A C 1
ATOM 751 O O . ASN A 1 98 ? 2.415 5.358 12.391 1.00 94.81 98 ASN A O 1
ATOM 755 N N . ALA A 1 99 ? 3.282 3.301 12.624 1.00 92.00 99 ALA A N 1
ATOM 756 C CA . ALA A 1 99 ? 2.086 2.724 13.220 1.00 92.00 99 ALA A CA 1
ATOM 757 C C . ALA A 1 99 ? 1.841 3.276 14.644 1.00 92.00 99 ALA A C 1
ATOM 759 O O . ALA A 1 99 ? 2.803 3.584 15.359 1.00 92.00 99 ALA A O 1
ATOM 760 N N . PRO A 1 100 ? 0.576 3.351 15.103 1.00 92.50 100 PRO A N 1
ATOM 761 C CA . PRO A 1 100 ? -0.655 2.993 14.387 1.00 92.50 100 PRO A CA 1
ATOM 762 C C . PRO A 1 100 ? -1.016 3.987 13.270 1.00 92.50 100 PRO A C 1
ATOM 764 O O . PRO A 1 100 ? -0.874 5.194 13.444 1.00 92.50 100 PRO A O 1
ATOM 767 N N . ILE A 1 101 ? -1.510 3.479 12.134 1.00 96.25 101 ILE A N 1
ATOM 768 C CA . ILE A 1 101 ? -1.999 4.312 11.022 1.00 96.25 101 ILE A CA 1
ATOM 769 C C . ILE A 1 101 ? -3.515 4.482 11.166 1.00 96.25 101 ILE A C 1
ATOM 771 O O . ILE A 1 101 ? -4.243 3.494 11.253 1.00 96.25 101 ILE A O 1
ATOM 775 N N . ASP A 1 102 ? -3.982 5.731 11.170 1.00 96.75 102 ASP A N 1
ATOM 776 C CA . ASP A 1 102 ? -5.406 6.085 11.179 1.00 96.75 102 ASP A CA 1
ATOM 777 C C . ASP A 1 102 ? -5.917 6.219 9.736 1.00 96.75 102 ASP A C 1
ATOM 779 O O . ASP A 1 102 ? -5.556 7.151 9.013 1.00 96.75 102 ASP A O 1
ATOM 783 N N . GLY A 1 103 ? -6.786 5.301 9.309 1.00 95.94 103 GLY A N 1
ATOM 784 C CA . GLY A 1 103 ? -7.304 5.291 7.944 1.00 95.94 103 GLY A CA 1
ATOM 785 C C . GLY A 1 103 ? -8.182 6.494 7.580 1.00 95.94 103 GLY A C 1
ATOM 786 O O . GLY A 1 103 ? -8.306 6.790 6.392 1.00 95.94 103 GLY A O 1
ATOM 787 N N . TYR A 1 104 ? -8.752 7.227 8.546 1.00 95.50 104 TYR A N 1
ATOM 788 C CA . TYR A 1 104 ? -9.460 8.486 8.271 1.00 95.50 104 TYR A CA 1
ATOM 789 C C . TYR A 1 104 ? -8.484 9.617 7.953 1.00 95.50 104 TYR A C 1
ATOM 791 O O . TYR A 1 104 ? -8.757 10.438 7.074 1.00 95.50 104 TYR A O 1
ATOM 799 N N . GLN A 1 105 ? -7.331 9.648 8.627 1.00 94.88 105 GLN A N 1
ATOM 800 C CA . GLN A 1 105 ? -6.284 10.634 8.351 1.00 94.88 105 GLN A CA 1
ATOM 801 C C . GLN A 1 105 ? -5.643 10.416 6.978 1.00 94.88 105 GLN A C 1
ATOM 803 O O . GLN A 1 105 ? -5.283 11.391 6.323 1.00 94.88 105 GLN A O 1
ATOM 808 N N . GLU A 1 106 ? -5.607 9.174 6.484 1.00 95.00 106 GLU A N 1
ATOM 809 C CA . GLU A 1 106 ? -5.134 8.865 5.127 1.00 95.00 106 GLU A CA 1
ATOM 810 C C . GLU A 1 106 ? -5.991 9.501 4.008 1.00 95.00 106 GLU A C 1
ATOM 812 O O . GLU A 1 106 ? -5.552 9.542 2.857 1.00 95.00 106 GLU A O 1
ATOM 817 N N . LEU A 1 107 ? -7.192 10.012 4.318 1.00 91.25 107 LEU A N 1
ATOM 818 C CA . LEU A 1 107 ? -8.057 10.777 3.404 1.00 91.25 107 LEU A CA 1
ATOM 819 C C . LEU A 1 107 ? -8.276 12.234 3.871 1.00 91.25 107 LEU A C 1
ATOM 821 O O . LEU A 1 107 ? -9.198 12.914 3.417 1.00 91.25 107 LEU A O 1
ATOM 825 N N . GLY A 1 108 ? -7.457 12.708 4.810 1.00 89.19 108 GLY A N 1
ATOM 826 C CA . GLY A 1 108 ? -7.550 14.042 5.389 1.00 89.19 108 GLY A CA 1
ATOM 827 C C . GLY A 1 108 ? -6.988 15.161 4.497 1.00 89.19 108 GLY A C 1
ATOM 828 O O . GLY A 1 108 ? -6.580 14.931 3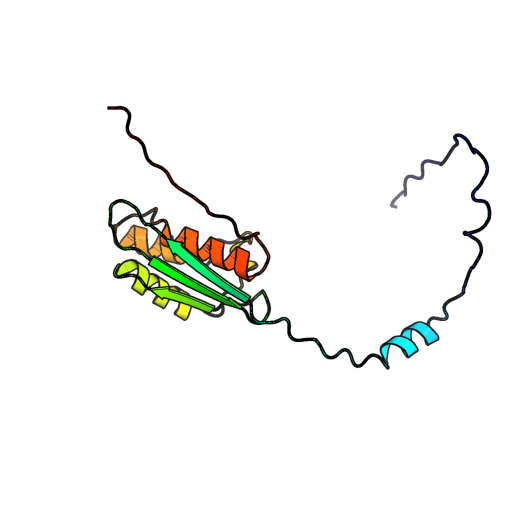.360 1.00 89.19 108 GLY A O 1
ATOM 829 N N . PRO A 1 109 ? -6.966 16.407 5.010 1.00 90.31 109 PRO A N 1
ATOM 830 C CA . PRO A 1 109 ? -6.358 17.545 4.316 1.00 90.31 109 PRO A CA 1
ATOM 831 C C . PRO A 1 109 ? -4.824 17.464 4.250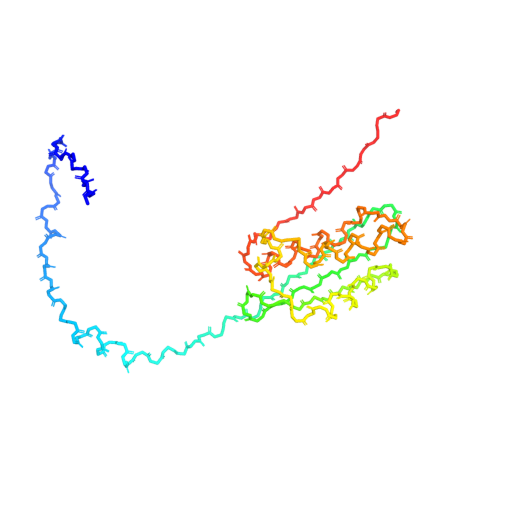 1.00 90.31 109 PRO A C 1
ATOM 833 O O . PRO A 1 109 ? -4.220 18.079 3.373 1.00 90.31 109 PRO A O 1
ATOM 836 N N . GLU A 1 110 ? -4.206 16.725 5.172 1.00 93.06 110 GLU A N 1
ATOM 837 C CA . GLU A 1 110 ? -2.767 16.470 5.191 1.00 93.06 110 GLU A CA 1
ATOM 838 C C . GLU A 1 110 ? -2.403 15.306 4.260 1.00 93.06 110 GLU A C 1
ATOM 840 O O . GLU A 1 110 ? -3.227 14.445 3.954 1.00 93.06 110 GLU A O 1
ATOM 845 N N . GLU A 1 111 ? -1.150 15.263 3.803 1.00 92.38 111 GLU A N 1
ATOM 846 C CA . GLU A 1 111 ? -0.672 14.156 2.970 1.00 92.38 111 GLU A CA 1
ATOM 847 C C . GLU A 1 111 ? -0.678 12.845 3.773 1.00 92.38 111 GLU A C 1
ATOM 849 O O . GLU A 1 111 ? -0.082 12.762 4.848 1.00 92.38 111 GLU A O 1
ATOM 854 N N . SER A 1 112 ? -1.325 11.816 3.219 1.00 95.69 112 SER A N 1
ATOM 855 C CA . SER A 1 112 ? -1.406 10.472 3.801 1.00 95.69 112 SER A CA 1
ATOM 856 C C . SER A 1 112 ? -0.013 9.920 4.131 1.00 95.69 112 SER A C 1
ATOM 858 O O . SER A 1 112 ? 0.898 10.044 3.300 1.00 95.69 112 SER A O 1
ATOM 860 N N . VAL A 1 113 ? 0.149 9.248 5.271 1.00 96.25 113 VAL A N 1
ATOM 861 C CA . VAL A 1 113 ? 1.414 8.628 5.693 1.00 96.25 113 VAL A CA 1
ATOM 862 C C . VAL A 1 113 ? 1.909 7.654 4.626 1.00 96.25 113 VAL A C 1
ATOM 864 O O . VAL A 1 113 ? 3.086 7.683 4.259 1.00 96.25 113 VAL A O 1
ATOM 867 N N . ILE A 1 114 ? 1.008 6.845 4.054 1.00 97.12 114 ILE A N 1
ATOM 868 C CA . ILE A 1 114 ? 1.366 5.814 3.074 1.00 97.12 114 ILE A CA 1
ATOM 869 C C . ILE A 1 114 ? 2.021 6.430 1.835 1.00 97.12 114 ILE A C 1
ATOM 871 O O . ILE A 1 114 ? 3.111 6.009 1.431 1.00 97.12 114 ILE A O 1
ATOM 875 N N . LEU A 1 115 ? 1.382 7.444 1.241 1.00 96.19 115 LEU A N 1
ATOM 876 C CA . LEU A 1 115 ? 1.882 8.083 0.021 1.00 96.19 115 LEU A CA 1
ATOM 877 C C . LEU A 1 115 ? 3.064 9.021 0.288 1.00 96.19 115 LEU A C 1
ATOM 879 O O . LEU A 1 115 ? 3.954 9.113 -0.557 1.00 96.19 115 LEU A O 1
ATOM 883 N N . LYS A 1 116 ? 3.123 9.671 1.455 1.00 95.94 116 LYS A N 1
ATOM 884 C CA . LYS A 1 116 ? 4.237 10.547 1.839 1.00 95.94 116 LYS A CA 1
ATOM 885 C C . LYS A 1 116 ? 5.552 9.778 1.968 1.00 95.94 116 LYS A C 1
ATOM 887 O O . LYS A 1 116 ? 6.574 10.196 1.412 1.00 95.94 116 LYS A O 1
ATOM 892 N N . GLU A 1 117 ? 5.535 8.640 2.662 1.00 95.81 117 GLU A N 1
ATOM 893 C CA . GLU A 1 117 ? 6.716 7.775 2.796 1.00 95.81 117 GLU A CA 1
ATOM 894 C C . GLU A 1 117 ? 7.112 7.174 1.441 1.00 95.81 117 GLU A C 1
ATOM 896 O O . GLU A 1 117 ? 8.291 7.175 1.076 1.00 95.81 117 GLU A O 1
ATOM 901 N N . ALA A 1 118 ? 6.123 6.756 0.641 1.00 95.69 118 ALA A N 1
ATOM 902 C CA . ALA A 1 118 ? 6.346 6.288 -0.725 1.00 95.69 118 ALA A CA 1
ATOM 903 C C . ALA A 1 118 ? 7.050 7.333 -1.588 1.00 95.69 118 ALA A C 1
ATOM 905 O O . ALA A 1 118 ? 8.091 7.044 -2.178 1.00 95.69 118 ALA A O 1
ATOM 906 N N . ARG A 1 119 ? 6.531 8.560 -1.621 1.00 93.75 119 ARG A N 1
ATOM 907 C CA . ARG A 1 119 ? 7.126 9.668 -2.367 1.00 93.75 119 ARG A CA 1
ATOM 908 C C . ARG A 1 119 ? 8.563 9.922 -1.925 1.00 93.75 119 ARG A C 1
ATOM 910 O O . ARG A 1 119 ? 9.462 9.950 -2.762 1.00 93.75 119 ARG A O 1
ATOM 917 N N . THR A 1 120 ? 8.782 10.044 -0.617 1.00 93.44 120 THR A N 1
ATOM 918 C CA . THR A 1 120 ? 10.103 10.328 -0.043 1.00 93.44 120 THR A CA 1
ATOM 919 C C . THR A 1 120 ? 11.117 9.243 -0.404 1.00 93.44 120 THR A C 1
ATOM 921 O O . THR A 1 120 ? 12.228 9.552 -0.836 1.00 93.44 120 THR A O 1
ATOM 924 N N . LEU A 1 121 ? 10.762 7.963 -0.273 1.00 94.81 121 LEU A N 1
ATOM 925 C CA . LEU A 1 121 ? 11.684 6.872 -0.584 1.00 94.81 121 LEU A CA 1
ATOM 926 C C . LEU A 1 121 ? 11.928 6.734 -2.093 1.00 94.81 121 LEU A C 1
ATOM 928 O O . LEU A 1 121 ? 13.078 6.628 -2.527 1.00 94.81 121 LEU A O 1
ATOM 932 N N . LEU A 1 122 ? 10.860 6.721 -2.895 1.00 93.00 122 LEU A N 1
ATOM 933 C CA . LEU A 1 122 ? 10.937 6.413 -4.323 1.00 93.00 122 LEU A CA 1
ATOM 934 C C . LEU A 1 122 ? 11.633 7.526 -5.115 1.00 93.00 122 LEU A C 1
ATOM 936 O O . LEU A 1 122 ? 12.414 7.207 -6.013 1.00 93.00 122 LEU A O 1
ATOM 940 N N . GLN A 1 123 ? 11.440 8.799 -4.745 1.00 89.88 123 GLN A N 1
ATOM 941 C CA . GLN A 1 123 ? 12.171 9.922 -5.349 1.00 89.88 123 GLN A CA 1
ATOM 942 C C . GLN A 1 123 ? 13.678 9.851 -5.067 1.00 89.88 123 GLN A C 1
ATOM 944 O O . GLN A 1 123 ? 14.485 10.152 -5.942 1.00 89.88 123 GLN A O 1
ATOM 949 N N . ASN A 1 124 ? 14.070 9.402 -3.871 1.00 87.69 124 ASN A N 1
ATOM 950 C CA . ASN A 1 124 ? 15.479 9.311 -3.485 1.00 87.69 124 ASN A CA 1
ATOM 951 C C . ASN A 1 124 ? 16.196 8.084 -4.074 1.00 87.69 124 ASN A C 1
ATOM 953 O O . ASN A 1 124 ? 17.408 8.125 -4.283 1.00 87.69 124 ASN A O 1
ATOM 957 N N . LYS A 1 125 ? 15.480 6.974 -4.299 1.00 86.81 125 LYS A N 1
ATOM 958 C CA . LYS A 1 125 ? 16.070 5.694 -4.737 1.00 86.81 125 LYS A CA 1
ATOM 959 C C . LYS A 1 125 ? 15.912 5.401 -6.233 1.00 86.81 125 LYS A C 1
ATOM 961 O O . LYS A 1 125 ? 16.711 4.638 -6.765 1.00 86.81 125 LYS A O 1
ATOM 966 N N . GLY A 1 126 ? 14.933 5.999 -6.918 1.00 69.81 126 GLY A N 1
ATOM 967 C CA . GLY A 1 126 ? 14.901 6.069 -8.385 1.00 69.81 126 GLY A CA 1
ATOM 968 C C . GLY A 1 126 ? 14.462 4.812 -9.157 1.00 69.81 126 GLY A C 1
ATOM 969 O O . GLY A 1 126 ? 14.878 4.654 -10.298 1.00 69.81 126 GLY A O 1
ATOM 970 N N . CYS A 1 127 ? 13.634 3.919 -8.595 1.00 69.19 127 CYS A N 1
ATOM 971 C CA . CYS A 1 127 ? 13.098 2.765 -9.347 1.00 69.19 127 CYS A CA 1
ATOM 972 C C . CYS A 1 127 ? 11.901 3.152 -10.237 1.00 69.19 127 CYS A C 1
ATOM 974 O O . CYS A 1 127 ? 11.969 3.081 -11.460 1.00 69.19 127 CYS A O 1
ATOM 976 N N . CYS A 1 128 ? 10.802 3.578 -9.616 1.00 78.88 128 CYS A N 1
ATOM 977 C CA . CYS A 1 128 ? 9.623 4.130 -10.275 1.00 78.88 128 CYS A CA 1
ATOM 978 C C . CYS A 1 128 ? 8.921 5.064 -9.282 1.00 78.88 128 CYS A C 1
ATOM 980 O O . CYS A 1 128 ? 8.316 4.603 -8.318 1.00 78.88 128 CYS A O 1
ATOM 982 N N . GLU A 1 129 ? 9.022 6.382 -9.494 1.00 88.50 129 GLU A N 1
ATOM 983 C CA . GLU A 1 129 ? 8.377 7.390 -8.629 1.00 88.50 129 GLU A CA 1
ATOM 984 C C . GLU A 1 129 ? 6.865 7.145 -8.506 1.00 88.50 129 GLU A C 1
ATOM 986 O O . GLU A 1 129 ? 6.286 7.306 -7.438 1.00 88.50 129 GLU A O 1
ATOM 991 N N . ALA A 1 130 ? 6.247 6.672 -9.589 1.00 89.75 130 ALA A N 1
ATOM 992 C CA . ALA A 1 130 ? 4.831 6.337 -9.668 1.00 89.75 130 ALA A CA 1
ATOM 993 C C . ALA A 1 130 ? 4.557 4.832 -9.477 1.00 89.75 130 ALA A C 1
ATOM 995 O O . ALA A 1 130 ? 3.717 4.264 -10.176 1.00 89.75 130 ALA A O 1
ATOM 996 N N . CYS A 1 131 ? 5.28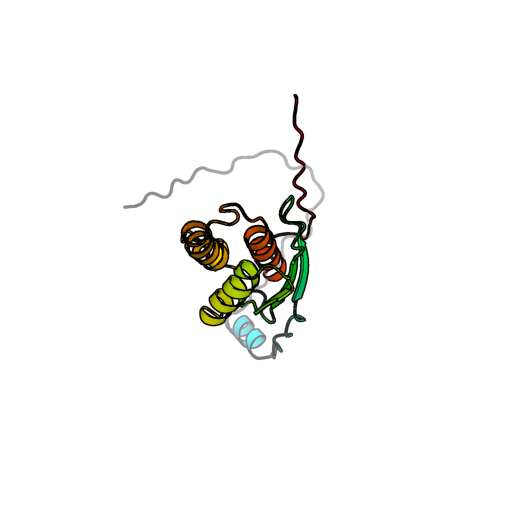0 4.159 -8.575 1.00 94.31 131 CYS A N 1
ATOM 997 C CA . CYS A 1 131 ? 4.960 2.775 -8.225 1.00 94.31 131 CYS A CA 1
ATOM 998 C C . CYS A 1 131 ? 3.491 2.671 -7.784 1.00 94.31 131 CYS A C 1
ATOM 1000 O O . CYS A 1 131 ? 3.015 3.466 -6.975 1.00 94.31 131 CYS A O 1
ATOM 1002 N N . VAL A 1 132 ? 2.766 1.681 -8.302 1.00 95.56 132 VAL A N 1
ATOM 1003 C CA . VAL A 1 132 ? 1.332 1.505 -8.011 1.00 95.56 132 VAL A CA 1
ATOM 1004 C C . VAL A 1 132 ? 1.077 0.728 -6.717 1.00 95.56 132 VAL A C 1
ATOM 1006 O O . VAL A 1 132 ? -0.054 0.700 -6.238 1.00 95.56 132 VAL A O 1
ATOM 1009 N N . VAL A 1 133 ? 2.118 0.148 -6.108 1.00 97.06 133 VAL A N 1
ATOM 1010 C CA . VAL A 1 133 ? 2.007 -0.585 -4.836 1.00 97.06 133 VAL A CA 1
ATOM 1011 C C . VAL A 1 133 ? 1.495 0.308 -3.694 1.00 97.06 133 VAL A C 1
ATOM 1013 O O . VAL A 1 133 ? 0.470 -0.043 -3.109 1.00 97.06 133 VAL A O 1
ATOM 1016 N N . PRO A 1 134 ? 2.087 1.489 -3.412 1.00 96.75 134 PRO A N 1
ATOM 1017 C CA . PRO A 1 134 ? 1.546 2.423 -2.418 1.00 96.75 134 PRO A CA 1
ATOM 1018 C C . PRO A 1 134 ? 0.088 2.824 -2.671 1.00 96.75 134 PRO A C 1
ATOM 1020 O O . PRO A 1 134 ? -0.697 2.944 -1.733 1.00 96.75 134 PRO A O 1
ATOM 1023 N N . VAL A 1 135 ? -0.298 2.993 -3.941 1.00 96.50 135 VAL A N 1
ATOM 1024 C CA . VAL A 1 135 ? -1.678 3.335 -4.318 1.00 96.50 135 VAL A CA 1
ATOM 1025 C C . VAL A 1 135 ? -2.636 2.192 -3.975 1.00 96.50 135 VAL A C 1
ATOM 1027 O O . VAL A 1 135 ? -3.703 2.440 -3.415 1.00 96.50 135 VAL A O 1
ATOM 1030 N N . GLY A 1 136 ? -2.259 0.946 -4.276 1.00 97.62 136 GLY A N 1
ATOM 1031 C CA . GLY A 1 136 ? -3.053 -0.232 -3.926 1.00 97.62 136 GLY A CA 1
ATOM 1032 C C . GLY A 1 136 ? -3.227 -0.391 -2.415 1.00 97.62 136 GLY A C 1
ATOM 1033 O O . GLY A 1 136 ? -4.344 -0.619 -1.956 1.00 97.62 136 GLY A O 1
ATOM 1034 N N . VAL A 1 137 ? -2.161 -0.176 -1.637 1.00 98.06 137 VAL A N 1
ATOM 1035 C CA . VAL A 1 137 ? -2.208 -0.216 -0.165 1.00 98.06 137 VAL A CA 1
ATOM 1036 C C . VAL A 1 137 ? -3.116 0.886 0.393 1.00 98.06 137 VAL A C 1
ATOM 1038 O O . VAL A 1 137 ? -4.004 0.595 1.188 1.00 98.06 137 VAL A O 1
ATOM 1041 N N . SER A 1 138 ? -2.976 2.131 -0.074 1.00 97.38 138 SER A N 1
ATOM 1042 C CA . SER A 1 138 ? -3.845 3.245 0.342 1.00 97.38 138 SER A CA 1
ATOM 1043 C C . SER A 1 138 ? -5.326 2.967 0.038 1.00 97.38 138 SER A C 1
ATOM 1045 O O . SER A 1 138 ? -6.204 3.237 0.858 1.00 97.38 138 SER A O 1
ATOM 1047 N N . LYS A 1 139 ? -5.626 2.350 -1.114 1.00 97.50 139 LYS A N 1
ATOM 1048 C CA . LYS A 1 139 ? -6.993 1.926 -1.450 1.00 97.50 139 LYS A CA 1
ATOM 1049 C C . LYS A 1 139 ? -7.495 0.797 -0.555 1.00 97.50 139 LYS A C 1
ATOM 1051 O O . LYS A 1 139 ? -8.661 0.827 -0.178 1.00 97.50 139 LYS A O 1
ATOM 1056 N N . ALA A 1 140 ? -6.642 -0.158 -0.192 1.00 97.88 140 ALA A N 1
ATOM 1057 C CA . ALA A 1 140 ? -7.006 -1.219 0.741 1.00 97.88 140 ALA A CA 1
ATOM 1058 C C . ALA A 1 140 ? -7.315 -0.667 2.141 1.00 97.88 140 ALA A C 1
ATOM 1060 O O . ALA A 1 140 ? -8.303 -1.089 2.732 1.00 97.88 140 ALA A O 1
ATOM 1061 N N . VAL A 1 141 ? -6.565 0.335 2.618 1.00 97.75 141 VAL A N 1
ATOM 1062 C CA . VAL A 1 141 ? -6.875 1.065 3.863 1.00 97.75 141 VAL A CA 1
ATOM 1063 C C . VAL A 1 141 ? -8.254 1.707 3.803 1.00 97.75 141 VAL A C 1
ATOM 1065 O O . VAL A 1 141 ? -9.062 1.474 4.693 1.00 97.75 141 VAL A O 1
ATOM 1068 N N . GLN A 1 142 ? -8.567 2.428 2.724 1.00 97.31 142 GLN A N 1
ATOM 1069 C CA . GLN A 1 142 ? -9.884 3.055 2.557 1.00 97.31 142 GLN A CA 1
ATOM 1070 C C . GLN A 1 142 ? -11.026 2.029 2.546 1.00 97.31 142 GLN A C 1
ATOM 1072 O O . GLN A 1 142 ? -12.108 2.313 3.048 1.00 97.31 142 GLN A O 1
ATOM 1077 N N . VAL A 1 143 ? -10.815 0.841 1.972 1.00 97.62 143 VAL A N 1
ATOM 1078 C CA . VAL A 1 143 ? -11.822 -0.232 2.005 1.00 97.62 143 VAL A CA 1
ATOM 1079 C C . VAL A 1 143 ? -11.933 -0.840 3.404 1.00 97.62 143 VAL A C 1
ATOM 10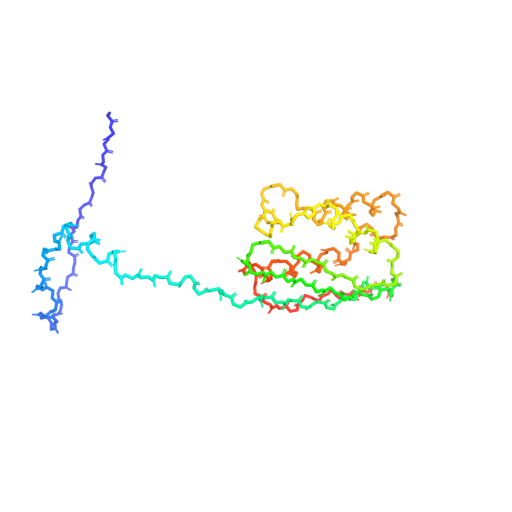81 O O . VAL A 1 143 ? -13.045 -1.064 3.876 1.00 97.62 143 VAL A O 1
ATOM 1084 N N . ALA A 1 144 ? -10.806 -1.080 4.081 1.00 97.19 144 ALA A N 1
ATOM 1085 C CA . ALA A 1 144 ? -10.773 -1.684 5.411 1.00 97.19 144 ALA A CA 1
ATOM 1086 C C . ALA A 1 144 ? -11.481 -0.807 6.456 1.00 97.19 144 ALA A C 1
ATOM 1088 O O . ALA A 1 144 ? -12.212 -1.332 7.290 1.00 97.19 144 ALA A O 1
ATOM 1089 N N . THR A 1 145 ? -11.337 0.518 6.363 1.00 96.56 145 THR A N 1
ATOM 1090 C CA . THR A 1 145 ? -11.991 1.493 7.255 1.00 96.56 145 THR A CA 1
ATOM 1091 C C . THR A 1 145 ? -13.375 1.950 6.785 1.00 96.56 145 THR A C 1
ATOM 1093 O O . THR A 1 145 ? -13.930 2.912 7.308 1.00 96.56 145 THR A O 1
ATOM 1096 N N . GLY A 1 146 ? -13.950 1.301 5.767 1.00 95.56 146 GLY A N 1
ATOM 1097 C CA . GLY A 1 146 ? -15.302 1.610 5.286 1.00 95.56 146 GLY A CA 1
ATOM 1098 C C . GLY A 1 146 ? -15.444 2.936 4.520 1.00 95.56 146 GLY A C 1
ATOM 1099 O O . GLY A 1 146 ? -16.556 3.325 4.167 1.00 95.56 146 GLY A O 1
ATOM 1100 N N . LEU A 1 147 ? -14.341 3.620 4.204 1.00 95.88 147 LEU A N 1
ATOM 1101 C CA . LEU A 1 147 ? -14.324 4.861 3.418 1.00 95.88 147 LEU A CA 1
ATOM 1102 C C . LEU A 1 147 ? -14.516 4.628 1.911 1.00 95.88 147 LEU A C 1
ATOM 1104 O O . LEU A 1 147 ? -14.865 5.553 1.175 1.00 95.88 147 LEU A O 1
ATOM 1108 N N . ALA A 1 148 ? -14.283 3.407 1.431 1.00 96.44 148 ALA A N 1
ATOM 1109 C CA . ALA A 1 148 ? -14.467 3.019 0.039 1.00 96.44 148 ALA A CA 1
ATOM 1110 C C . ALA A 1 148 ? -15.091 1.625 -0.091 1.00 96.44 148 ALA A C 1
ATOM 1112 O O . ALA A 1 148 ? -14.878 0.739 0.730 1.00 96.44 148 ALA A O 1
ATOM 1113 N N . LEU A 1 149 ? -15.833 1.407 -1.179 1.00 97.25 149 LEU A N 1
ATOM 1114 C CA . LEU A 1 149 ? -16.360 0.085 -1.519 1.00 97.25 149 LEU A CA 1
ATOM 1115 C C . LEU A 1 149 ? -15.304 -0.758 -2.255 1.00 97.25 149 LEU A C 1
ATOM 1117 O O . LEU A 1 149 ? -14.558 -0.212 -3.077 1.00 97.25 149 LEU A O 1
ATOM 1121 N N . PRO A 1 150 ? -15.271 -2.087 -2.042 1.00 97.12 150 PRO A N 1
ATOM 1122 C CA . PRO A 1 150 ? -14.336 -2.968 -2.728 1.00 97.12 150 PRO A CA 1
ATOM 1123 C C . PRO A 1 150 ? -14.676 -3.055 -4.220 1.00 97.12 150 PRO A C 1
ATOM 1125 O O . PRO A 1 150 ? -15.725 -3.565 -4.620 1.00 97.12 150 PRO A O 1
ATOM 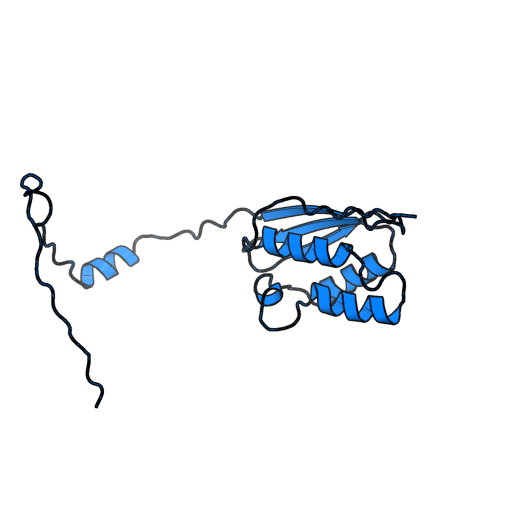1128 N N . LYS A 1 151 ? -13.774 -2.555 -5.067 1.00 97.38 151 LYS A N 1
ATOM 1129 C CA . LYS A 1 151 ? -13.862 -2.679 -6.526 1.00 97.38 151 LYS A CA 1
ATOM 1130 C C . LYS A 1 151 ? -12.471 -2.670 -7.147 1.00 97.38 151 LYS A C 1
ATOM 1132 O O . LYS A 1 151 ? -11.616 -1.887 -6.743 1.00 97.38 151 LYS A O 1
ATOM 1137 N N . HIS A 1 152 ? -12.260 -3.506 -8.164 1.00 95.94 152 HIS A N 1
ATOM 1138 C CA . HIS A 1 152 ? -10.986 -3.561 -8.877 1.00 95.94 152 HIS A CA 1
ATOM 1139 C C . HIS A 1 152 ? -10.660 -2.235 -9.578 1.00 95.94 152 HIS A C 1
ATOM 1141 O O . HIS A 1 152 ? -11.492 -1.671 -10.295 1.00 95.94 152 HIS A O 1
ATOM 1147 N N . VAL A 1 153 ? -9.415 -1.788 -9.414 1.00 95.44 153 VAL A N 1
ATOM 1148 C CA . VAL A 1 153 ? -8.798 -0.698 -10.174 1.00 95.44 153 VAL A CA 1
ATOM 1149 C C . VAL A 1 153 ? -7.816 -1.330 -11.154 1.00 95.44 153 VAL A C 1
ATOM 1151 O O . VAL A 1 153 ? -6.967 -2.115 -10.747 1.00 95.44 153 VAL A O 1
ATOM 1154 N N . VAL A 1 154 ? -7.938 -1.016 -12.445 1.00 95.44 154 VAL A N 1
ATOM 1155 C CA . VAL A 1 154 ? -7.109 -1.621 -13.498 1.00 95.44 154 VAL A CA 1
ATOM 1156 C C . VAL A 1 154 ? -6.453 -0.523 -14.322 1.00 95.44 154 VAL A C 1
ATOM 1158 O O . VAL A 1 154 ? -7.145 0.305 -14.915 1.00 95.44 154 VAL A O 1
ATOM 1161 N N . LEU A 1 155 ? -5.123 -0.547 -14.394 1.00 93.56 155 LEU A N 1
ATOM 1162 C CA . LEU A 1 155 ? -4.344 0.299 -15.292 1.00 93.56 155 LEU A CA 1
ATOM 1163 C C . LEU A 1 155 ? -3.980 -0.508 -16.538 1.00 93.56 155 LEU A C 1
ATOM 1165 O O . LEU A 1 155 ? -3.387 -1.578 -16.440 1.00 93.56 155 LEU A O 1
ATOM 1169 N N . LYS A 1 156 ? -4.349 -0.004 -17.717 1.00 94.31 156 LYS A N 1
ATOM 1170 C CA . LYS A 1 156 ? -3.985 -0.602 -19.007 1.00 94.31 156 LYS A CA 1
ATOM 1171 C C . LYS A 1 156 ? -3.170 0.403 -19.803 1.00 94.31 156 LYS A C 1
ATOM 1173 O O . LYS A 1 156 ? -3.617 1.528 -20.009 1.00 94.31 156 LYS A O 1
ATOM 1178 N N . MET A 1 157 ? -1.995 -0.013 -20.254 1.00 91.31 157 MET A N 1
ATOM 1179 C CA . MET A 1 157 ? -1.111 0.794 -21.090 1.00 91.31 157 MET A CA 1
ATOM 1180 C C . MET A 1 157 ? -1.175 0.296 -22.534 1.00 91.31 157 MET A C 1
ATOM 1182 O O . MET A 1 157 ? -1.200 -0.907 -22.782 1.00 91.31 157 MET A O 1
ATOM 1186 N N . THR A 1 158 ? -1.199 1.224 -23.487 1.00 93.94 158 THR A N 1
ATOM 1187 C CA . THR A 1 158 ? -1.106 0.938 -24.926 1.00 93.94 158 THR A CA 1
ATOM 1188 C C . THR A 1 158 ? -0.181 1.965 -25.562 1.00 93.94 158 THR A C 1
ATOM 1190 O O . THR A 1 158 ? -0.152 3.113 -25.120 1.00 93.94 158 THR A O 1
ATOM 1193 N N . THR A 1 159 ? 0.574 1.563 -26.579 1.00 93.75 159 THR A N 1
ATOM 1194 C CA . THR A 1 159 ? 1.391 2.466 -27.391 1.00 93.75 159 THR A CA 1
ATOM 1195 C C . THR A 1 159 ? 0.837 2.481 -28.812 1.00 93.75 159 THR A C 1
ATOM 1197 O O . THR A 1 159 ? 0.530 1.434 -29.377 1.00 93.75 159 THR A O 1
ATOM 1200 N N . SER A 1 160 ? 0.679 3.667 -29.392 1.00 89.94 160 SER A N 1
ATOM 1201 C CA . SER A 1 160 ? 0.391 3.839 -30.818 1.00 89.94 160 SER A CA 1
ATOM 1202 C C . SER A 1 160 ? 1.694 4.239 -31.507 1.00 89.94 160 SER A C 1
ATOM 1204 O O . SER A 1 160 ? 2.025 5.425 -31.547 1.00 89.94 160 SER A O 1
ATOM 1206 N N . GLY A 1 161 ? 2.472 3.241 -31.927 1.00 68.88 161 GLY A N 1
ATOM 1207 C CA . GLY A 1 161 ? 3.695 3.400 -32.718 1.00 68.88 161 GLY A CA 1
ATOM 1208 C C . GLY A 1 161 ? 3.498 2.895 -34.135 1.00 68.88 161 GLY A C 1
ATOM 1209 O O . GLY A 1 161 ? 2.675 1.966 -34.302 1.00 68.88 161 GLY A O 1
#

Nearest PDB structures (foldseek):
  6mbi-assembly1_A-2  TM=3.809E-01  e=8.654E-01  Homo sapiens
  3dfy-assembly2_P  TM=3.396E-01  e=1.814E+00  Thermotoga maritima MSB8
  3dfy-assembly2_N  TM=3.385E-01  e=2.183E+00  Thermotoga maritima MSB8
  3dfy-assembly2_K  TM=3.422E-01  e=3.575E+00  Thermotoga maritima MSB8
  6xyw-assembly1_Bd  TM=2.577E-01  e=2.793E+00  Arabidopsis thaliana

Foldseek 3Di:
DDDDDDDDDDDDDDDDDDPDDPDDDDPDDPVVVVVVVVPPPPPVPQDDKFKFWDWDDQPPVRWTKIKIWIDRRLFFIDIDMDTPDPLVVVLNVQVVVVPRATLVVCVDPDPGSLLVSLQVSCVVPPPDSPGCVSVRRNVRSCCSSVVDPDDDDDDDDDDDD

Secondary structure (DSSP, 8-state):
---------------S--TTSS-------HHHHHHHHSS-------PPPEEEEEEE--STT---EEEEEEESSSSEEEEEEEES-HHHHHHHHHHHHTPSEETTGGGSSSPPHHHHHHHHHHHHH-S-TT-HHHHHHHHHHHHHTTSS-------------